Protein AF-A0A4Q7FSM7-F1 (afdb_monomer_lite)

Sequence (116 aa):
MRNLRTALCDLSHFGRRSHQYVEGYFSILDRGIIGTYHHVSQQHLKRRYLAEFAFRCNERASLGVTDKDRAARLLKGIVGNRLTYRRPNEDHSQEAGGYKPPVRPSLSAYHNSDDA

Secondary structure (DSSP, 8-state):
---TTTTSSSTT------HHHHHHHHHHHHHHHHHT-S---HHHIIIIIHHHHHHHHHS-GGGT--HHHHHHHHHHHHTT-------TT------S---PPPPPPPGGGGSSSS--

Structure (mmCIF, N/CA/C/O backbone):
data_AF-A0A4Q7FSM7-F1
#
_entry.id   AF-A0A4Q7FSM7-F1
#
loop_
_atom_site.group_PDB
_atom_site.id
_atom_site.type_symbol
_atom_site.label_atom_id
_atom_site.label_alt_id
_atom_site.label_comp_id
_atom_site.label_asym_id
_atom_site.label_entity_id
_atom_site.label_seq_id
_atom_site.pdbx_PDB_ins_code
_atom_site.Cartn_x
_atom_site.Cartn_y
_atom_site.Cartn_z
_atom_site.occupancy
_atom_site.B_iso_or_equiv
_atom_site.auth_seq_id
_atom_site.auth_comp_id
_atom_site.auth_asym_id
_atom_site.auth_atom_id
_atom_site.pdbx_PDB_model_num
ATOM 1 N N . MET A 1 1 ? 49.768 -36.470 -0.103 1.00 49.44 1 MET A N 1
ATOM 2 C CA . MET A 1 1 ? 49.119 -36.138 1.182 1.00 49.44 1 MET A CA 1
ATOM 3 C C . MET A 1 1 ? 48.645 -34.692 1.101 1.00 49.44 1 MET A C 1
ATOM 5 O O . MET A 1 1 ? 49.478 -33.798 1.087 1.00 49.44 1 MET A O 1
ATOM 9 N N . ARG A 1 2 ? 47.345 -34.458 0.878 1.00 48.75 2 ARG A N 1
ATOM 10 C CA . ARG A 1 2 ? 46.762 -33.111 0.747 1.00 48.75 2 ARG A CA 1
ATOM 11 C C . ARG A 1 2 ? 46.076 -32.776 2.071 1.00 48.75 2 ARG A C 1
ATOM 13 O O . ARG A 1 2 ? 45.186 -33.501 2.496 1.00 48.75 2 ARG A O 1
ATOM 20 N N . ASN A 1 3 ? 46.595 -31.755 2.747 1.00 46.31 3 ASN A N 1
ATOM 21 C CA . ASN A 1 3 ? 46.285 -31.413 4.131 1.00 46.31 3 ASN A CA 1
ATOM 22 C C . ASN A 1 3 ? 44.795 -31.100 4.333 1.00 46.31 3 ASN A C 1
ATOM 24 O O . ASN A 1 3 ? 44.257 -30.180 3.727 1.00 46.31 3 AS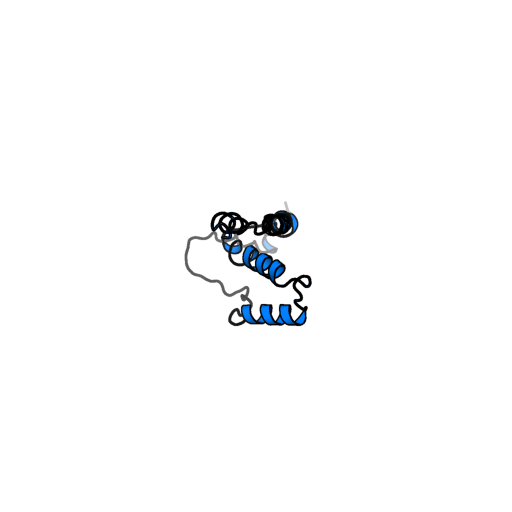N A O 1
ATOM 28 N N . LEU A 1 4 ? 44.162 -31.822 5.260 1.00 55.19 4 LEU A N 1
ATOM 29 C CA . LEU A 1 4 ? 42.754 -31.689 5.669 1.00 55.19 4 LEU A CA 1
ATOM 30 C C . LEU A 1 4 ? 42.434 -30.378 6.424 1.00 55.19 4 LEU A C 1
ATOM 32 O O . LEU A 1 4 ? 41.351 -30.235 6.980 1.00 55.19 4 LEU A O 1
ATOM 36 N N . ARG A 1 5 ? 43.363 -29.414 6.469 1.00 53.53 5 ARG A N 1
ATOM 37 C CA . ARG A 1 5 ? 43.212 -28.152 7.216 1.00 53.53 5 ARG A CA 1
ATOM 38 C C . ARG A 1 5 ? 42.702 -26.977 6.381 1.00 53.53 5 ARG A C 1
ATOM 40 O O . ARG A 1 5 ? 42.236 -26.006 6.960 1.00 53.53 5 ARG A O 1
ATOM 47 N N . THR A 1 6 ? 42.721 -27.064 5.052 1.00 52.78 6 THR A N 1
ATOM 48 C CA . THR A 1 6 ? 42.259 -25.966 4.178 1.00 52.78 6 THR A CA 1
ATOM 49 C C . THR A 1 6 ? 40.774 -26.049 3.814 1.00 52.78 6 THR A C 1
ATOM 51 O O . THR A 1 6 ? 40.251 -25.135 3.195 1.00 52.78 6 THR A O 1
ATOM 54 N N . ALA A 1 7 ? 40.069 -27.116 4.204 1.00 50.97 7 ALA A N 1
ATOM 55 C CA . ALA A 1 7 ? 38.654 -27.307 3.866 1.00 50.97 7 ALA A CA 1
ATOM 56 C C . ALA A 1 7 ? 37.674 -26.720 4.903 1.00 50.97 7 ALA A C 1
ATOM 58 O O . ALA A 1 7 ? 36.465 -26.815 4.717 1.00 50.97 7 ALA A O 1
ATOM 59 N N . LEU A 1 8 ? 38.176 -26.133 5.997 1.00 53.16 8 LEU A N 1
ATOM 60 C CA . LEU A 1 8 ? 37.349 -25.678 7.122 1.00 53.16 8 LEU A CA 1
ATOM 61 C C . LEU A 1 8 ? 37.173 -24.152 7.203 1.00 53.16 8 LEU A C 1
ATOM 63 O O . LEU A 1 8 ? 36.398 -23.687 8.034 1.00 53.16 8 LEU A O 1
ATOM 67 N N . CYS A 1 9 ? 37.837 -23.374 6.340 1.00 46.00 9 CYS A N 1
ATOM 68 C CA . CYS A 1 9 ? 37.788 -21.906 6.404 1.00 46.00 9 CYS A CA 1
ATOM 69 C C . CYS A 1 9 ? 36.805 -21.231 5.431 1.00 46.00 9 CYS A C 1
ATOM 71 O O . CYS A 1 9 ? 36.442 -20.086 5.683 1.00 46.00 9 CYS A O 1
ATOM 73 N N . ASP A 1 10 ? 36.279 -21.914 4.409 1.00 45.69 10 ASP A N 1
ATOM 74 C CA . ASP A 1 10 ? 35.414 -21.256 3.407 1.00 45.69 10 ASP A CA 1
ATOM 75 C C . ASP A 1 10 ? 33.906 -21.496 3.601 1.00 45.69 10 ASP A C 1
ATOM 77 O O . ASP A 1 10 ? 33.090 -21.059 2.792 1.00 45.69 10 ASP A O 1
ATOM 81 N N . LEU A 1 11 ? 33.497 -22.120 4.713 1.00 54.53 11 LEU A N 1
ATOM 82 C CA . LEU A 1 11 ? 32.081 -22.305 5.066 1.00 54.53 11 LEU A CA 1
ATOM 83 C C . LEU A 1 11 ? 31.523 -21.215 6.006 1.00 54.53 11 LEU A C 1
ATOM 85 O O . LEU A 1 11 ? 30.500 -21.412 6.653 1.00 54.53 11 LEU A O 1
ATOM 89 N N . SER A 1 12 ? 32.182 -20.056 6.084 1.00 50.81 12 SER A N 1
ATOM 90 C CA . SER A 1 12 ? 31.780 -18.908 6.919 1.00 50.81 12 SER A CA 1
ATOM 91 C C . SER A 1 12 ? 31.222 -17.714 6.124 1.00 50.81 12 SER A C 1
ATOM 93 O O . SER A 1 12 ? 30.939 -16.666 6.697 1.00 50.81 12 SER A O 1
ATOM 95 N N . HIS A 1 13 ? 30.983 -17.865 4.816 1.00 52.25 13 HIS A N 1
ATOM 96 C CA . HIS A 1 13 ? 30.345 -16.828 3.983 1.00 52.25 13 HIS A CA 1
ATOM 97 C C . HIS A 1 13 ? 28.805 -16.910 3.959 1.00 52.25 13 HIS A C 1
ATOM 99 O O . HIS A 1 13 ? 28.138 -16.193 3.209 1.00 52.25 13 HIS A O 1
ATOM 105 N N . PHE A 1 14 ? 28.212 -17.765 4.795 1.00 47.31 14 PHE A N 1
ATOM 106 C CA . PHE A 1 14 ? 26.766 -17.912 4.909 1.00 47.31 14 PHE A CA 1
ATOM 107 C C . PHE A 1 14 ? 26.181 -16.780 5.770 1.00 47.31 14 PHE A C 1
ATOM 109 O O . PHE A 1 14 ? 26.264 -16.827 6.994 1.00 47.31 14 PHE A O 1
ATOM 116 N N . GLY A 1 15 ? 25.551 -15.773 5.148 1.00 52.41 15 GLY A N 1
ATOM 117 C CA . GLY A 1 15 ? 24.502 -15.026 5.856 1.00 52.41 15 GLY A CA 1
ATOM 118 C C . GLY A 1 15 ? 24.355 -13.520 5.652 1.00 52.41 15 GLY A C 1
ATOM 119 O O . GLY A 1 15 ? 23.542 -12.933 6.361 1.00 52.41 15 GLY A O 1
ATOM 120 N N . ARG A 1 16 ? 25.024 -12.853 4.703 1.00 53.03 16 ARG A N 1
ATOM 121 C CA . ARG A 1 16 ? 24.647 -11.461 4.375 1.00 53.03 16 ARG A CA 1
ATOM 122 C C . ARG A 1 16 ? 23.457 -11.420 3.413 1.00 53.03 16 ARG A C 1
ATOM 124 O O . ARG A 1 16 ? 23.605 -11.136 2.230 1.00 53.03 16 ARG A O 1
ATOM 131 N N . ARG A 1 17 ? 22.251 -11.688 3.930 1.00 55.75 17 ARG A N 1
ATOM 132 C CA . ARG A 1 17 ? 21.013 -11.259 3.255 1.00 55.75 17 ARG A CA 1
ATOM 133 C C . ARG A 1 17 ? 20.917 -9.734 3.377 1.00 55.75 17 ARG A C 1
ATOM 135 O O . ARG A 1 17 ? 21.042 -9.191 4.468 1.00 55.75 17 ARG A O 1
ATOM 142 N N . SER A 1 18 ? 20.802 -9.052 2.241 1.00 61.34 18 SER A N 1
ATOM 143 C CA . SER A 1 18 ? 21.089 -7.622 2.077 1.00 61.34 18 SER A CA 1
ATOM 144 C C . SER A 1 18 ? 20.181 -6.709 2.914 1.00 61.34 18 SER A C 1
ATOM 146 O O . SER A 1 18 ? 18.988 -6.587 2.625 1.00 61.34 18 SER A O 1
ATOM 148 N N . HIS A 1 19 ? 20.776 -6.009 3.886 1.00 63.81 19 HIS A N 1
ATOM 149 C CA . HIS A 1 19 ? 20.175 -4.934 4.690 1.00 63.81 19 HIS A CA 1
ATOM 150 C C . HIS A 1 19 ? 19.428 -3.897 3.828 1.00 63.81 19 HIS A C 1
ATOM 152 O O . HIS A 1 19 ? 18.317 -3.493 4.169 1.00 63.81 19 HIS A O 1
ATOM 158 N N . GLN A 1 20 ? 19.962 -3.603 2.633 1.00 73.69 20 GLN A N 1
ATOM 159 C CA . GLN A 1 20 ? 19.355 -2.719 1.631 1.00 73.69 20 GLN A CA 1
ATOM 160 C C . GLN A 1 20 ? 17.887 -3.026 1.300 1.00 73.69 20 GLN A C 1
ATOM 162 O O . GLN A 1 20 ? 17.125 -2.104 1.017 1.00 73.69 20 GLN A O 1
ATOM 167 N N . TYR A 1 21 ? 17.463 -4.294 1.307 1.00 80.50 21 TYR A N 1
ATOM 168 C CA . TYR A 1 21 ? 16.071 -4.626 0.980 1.00 80.50 21 TYR A CA 1
ATOM 169 C C . TYR A 1 21 ? 15.114 -4.229 2.109 1.00 80.50 21 TYR A C 1
ATOM 171 O O . TYR A 1 21 ? 14.029 -3.706 1.858 1.00 80.50 21 TYR A O 1
ATOM 179 N N . VAL A 1 22 ? 15.532 -4.455 3.355 1.00 83.50 22 VAL A N 1
ATOM 180 C CA . VAL A 1 22 ? 14.735 -4.157 4.549 1.00 83.50 22 VAL A CA 1
ATOM 181 C C . VAL A 1 22 ? 14.633 -2.645 4.748 1.00 83.50 22 VAL A C 1
ATOM 183 O O . VAL A 1 22 ? 13.537 -2.123 4.929 1.00 83.50 22 VAL A O 1
ATOM 186 N N . GLU A 1 23 ? 15.741 -1.918 4.610 1.00 86.25 23 GLU A N 1
ATOM 187 C CA . GLU A 1 23 ? 15.746 -0.450 4.680 1.00 86.25 23 GLU A CA 1
ATOM 188 C C . GLU A 1 23 ? 14.924 0.196 3.562 1.00 86.25 23 GLU A C 1
ATOM 190 O O . GLU A 1 23 ? 14.179 1.150 3.798 1.00 86.25 23 GLU A O 1
ATOM 195 N N . GLY A 1 24 ? 15.024 -0.341 2.342 1.00 86.31 24 GLY A N 1
ATOM 196 C CA . GLY A 1 24 ? 14.233 0.123 1.207 1.00 86.31 24 GLY A CA 1
ATOM 197 C C . GLY A 1 24 ? 12.732 -0.082 1.425 1.00 86.31 24 GLY A C 1
ATOM 198 O O . GLY A 1 24 ? 11.938 0.797 1.092 1.00 86.31 24 GLY A O 1
ATOM 199 N N . TYR A 1 25 ? 12.340 -1.204 2.036 1.00 86.62 25 TYR A N 1
ATOM 200 C CA . TYR A 1 25 ? 10.949 -1.482 2.393 1.00 86.62 25 TYR A CA 1
ATOM 201 C C . TYR A 1 25 ? 10.394 -0.447 3.383 1.00 86.62 25 TYR A C 1
ATOM 203 O O . TYR A 1 25 ? 9.365 0.178 3.113 1.00 86.62 25 TYR A O 1
ATOM 211 N N . PHE A 1 26 ? 11.098 -0.210 4.496 1.00 86.94 26 PHE A N 1
ATOM 212 C CA . PHE A 1 26 ? 10.659 0.754 5.512 1.00 86.94 26 PHE A CA 1
ATOM 213 C C . PHE A 1 26 ? 10.663 2.196 4.993 1.00 86.94 26 PHE A C 1
ATOM 215 O O . PHE A 1 26 ? 9.729 2.946 5.252 1.00 86.94 26 PHE A O 1
ATOM 222 N N . SER A 1 27 ? 11.616 2.547 4.128 1.00 88.19 27 SER A N 1
ATOM 223 C CA . SER A 1 27 ? 11.670 3.861 3.477 1.00 88.19 27 SER A CA 1
ATOM 224 C C . SER A 1 27 ? 10.420 4.195 2.647 1.00 88.19 27 SER A C 1
ATOM 226 O O . SER A 1 27 ? 10.047 5.366 2.526 1.00 88.19 27 SER A O 1
ATOM 228 N N . ILE A 1 28 ? 9.781 3.193 2.035 1.00 87.19 28 ILE A N 1
ATOM 229 C CA . ILE A 1 28 ? 8.537 3.370 1.267 1.00 87.19 28 ILE A CA 1
ATOM 230 C C . ILE A 1 28 ? 7.335 3.460 2.211 1.00 87.19 28 ILE A C 1
ATOM 232 O O . ILE A 1 28 ? 6.445 4.285 1.990 1.00 87.19 28 ILE A O 1
ATOM 236 N N . LEU A 1 29 ? 7.324 2.640 3.264 1.00 88.81 29 LEU A N 1
ATOM 237 C CA . LEU A 1 29 ? 6.279 2.648 4.284 1.00 88.81 29 LEU A CA 1
ATOM 238 C C . LEU A 1 29 ? 6.198 4.010 4.991 1.00 88.81 29 LEU A C 1
ATOM 240 O O . LEU A 1 29 ? 5.113 4.583 5.073 1.00 88.81 29 LEU A O 1
ATOM 244 N N . ASP A 1 30 ? 7.334 4.559 5.421 1.00 88.31 30 ASP A N 1
ATOM 245 C CA . ASP A 1 30 ? 7.396 5.833 6.149 1.00 88.31 30 ASP A CA 1
ATOM 246 C C . ASP A 1 30 ? 6.873 7.002 5.304 1.00 88.31 30 ASP A C 1
ATOM 248 O O . ASP A 1 30 ? 6.080 7.821 5.772 1.00 88.31 30 ASP A O 1
ATOM 252 N N . ARG A 1 31 ? 7.231 7.040 4.013 1.00 89.56 31 ARG A N 1
ATOM 253 C CA . ARG A 1 31 ? 6.697 8.031 3.061 1.00 89.56 31 ARG A CA 1
ATOM 254 C C . ARG A 1 31 ? 5.189 7.887 2.866 1.00 89.56 31 ARG A C 1
ATOM 256 O O . ARG A 1 31 ? 4.493 8.892 2.758 1.00 89.56 31 ARG A O 1
ATOM 263 N N . GLY A 1 32 ? 4.683 6.655 2.833 1.00 87.69 32 GLY A N 1
ATOM 264 C CA . GLY A 1 32 ? 3.251 6.381 2.727 1.00 87.69 32 GLY A CA 1
ATOM 265 C C . GLY A 1 32 ? 2.466 6.840 3.955 1.00 87.69 32 GLY A C 1
ATOM 266 O O . GLY A 1 32 ? 1.389 7.416 3.810 1.00 87.69 32 GLY A O 1
ATOM 267 N N . ILE A 1 33 ? 3.021 6.634 5.152 1.00 86.50 33 ILE A N 1
ATOM 268 C CA . ILE A 1 33 ? 2.417 7.073 6.416 1.00 86.50 33 ILE A CA 1
ATOM 269 C C . ILE A 1 33 ? 2.360 8.601 6.488 1.00 86.50 33 ILE A C 1
ATOM 271 O O . ILE A 1 33 ? 1.308 9.158 6.773 1.00 86.50 33 ILE A O 1
ATOM 275 N N . ILE A 1 34 ? 3.460 9.288 6.181 1.00 86.31 34 ILE A N 1
ATOM 276 C CA . ILE A 1 34 ? 3.524 10.752 6.294 1.00 86.31 34 ILE A CA 1
ATOM 277 C C . ILE A 1 34 ? 2.734 11.442 5.167 1.00 86.31 34 ILE A C 1
ATOM 279 O O . ILE A 1 34 ? 2.092 12.464 5.399 1.00 86.31 34 ILE A O 1
ATOM 283 N N . GLY A 1 35 ? 2.772 10.896 3.946 1.00 85.62 35 GLY A N 1
ATOM 284 C CA . GLY A 1 35 ? 2.206 11.541 2.760 1.00 85.62 35 GLY A CA 1
ATOM 285 C C . GLY A 1 35 ? 0.753 11.182 2.452 1.00 85.62 35 GLY A C 1
ATOM 286 O O . GLY A 1 35 ? -0.032 12.063 2.126 1.00 85.62 35 GLY A O 1
ATOM 287 N N . THR A 1 36 ? 0.389 9.898 2.508 1.00 83.56 36 THR A N 1
ATOM 288 C CA . THR A 1 36 ? -0.920 9.413 2.025 1.00 83.56 36 THR A CA 1
ATOM 289 C C . THR A 1 36 ? -1.881 9.082 3.166 1.00 83.56 36 THR A C 1
ATOM 291 O O . THR A 1 36 ? -3.091 9.247 3.024 1.00 83.56 36 THR A O 1
ATOM 294 N N . TYR A 1 37 ? -1.365 8.628 4.311 1.00 83.12 37 TYR A N 1
ATOM 295 C CA . TYR A 1 37 ? -2.172 8.152 5.434 1.00 83.12 37 TYR A CA 1
ATOM 296 C C . TYR A 1 37 ? -2.111 9.104 6.636 1.00 83.12 37 TYR A C 1
ATOM 298 O O . TYR A 1 37 ? -1.463 8.822 7.634 1.00 83.12 37 TYR A O 1
ATOM 306 N N . HIS A 1 38 ? -2.858 10.210 6.586 1.00 74.06 38 HIS A N 1
ATOM 307 C CA . HIS A 1 38 ? -2.857 11.220 7.660 1.00 74.06 38 HIS A CA 1
ATOM 308 C C . HIS A 1 38 ? -3.409 10.722 9.012 1.00 74.06 38 HIS A C 1
ATOM 310 O O . HIS A 1 38 ? -3.069 11.268 10.059 1.00 74.06 38 HIS A O 1
ATOM 316 N N . HIS A 1 39 ? -4.235 9.668 9.012 1.00 78.38 39 HIS A N 1
ATOM 317 C CA . HIS A 1 39 ? -4.792 9.066 10.226 1.00 78.38 39 HIS A CA 1
ATOM 318 C C . HIS A 1 39 ? -4.452 7.576 10.307 1.00 78.38 39 HIS A C 1
ATOM 320 O O . HIS A 1 39 ? -5.100 6.719 9.695 1.00 78.38 39 HIS A O 1
ATOM 326 N N . VAL A 1 4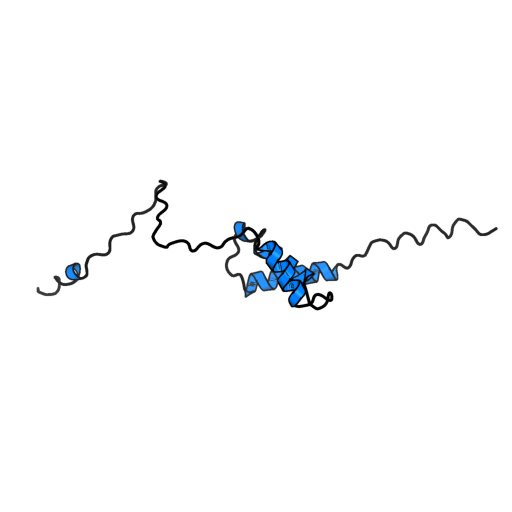0 ? -3.433 7.255 11.103 1.00 77.12 40 VAL A N 1
ATOM 327 C CA . VAL A 1 40 ? -3.031 5.874 11.381 1.00 77.12 40 VAL A CA 1
ATOM 328 C C . VAL A 1 40 ? -3.522 5.476 12.770 1.00 77.12 40 VAL A C 1
ATOM 330 O O . VAL A 1 40 ? -2.990 5.919 13.781 1.00 77.12 40 VAL A O 1
ATOM 333 N N . SER A 1 41 ? -4.540 4.614 12.825 1.00 81.50 41 SER A N 1
ATOM 334 C CA . SER A 1 41 ? -4.955 3.943 14.060 1.00 81.50 41 SER A CA 1
ATOM 335 C C . SER A 1 41 ? -4.379 2.524 14.122 1.00 81.50 41 SER A C 1
ATOM 337 O O . SER A 1 41 ? -4.166 1.870 13.095 1.00 81.50 41 SER A O 1
ATOM 339 N N . GLN A 1 42 ? -4.167 2.003 15.334 1.00 80.44 42 GLN A N 1
ATOM 340 C CA . GLN A 1 42 ? -3.628 0.653 15.553 1.00 80.44 42 GLN A CA 1
ATOM 341 C C . GLN A 1 42 ? -4.473 -0.446 14.882 1.00 80.44 42 GLN A C 1
ATOM 343 O O . GLN A 1 42 ? -3.936 -1.458 14.427 1.00 80.44 42 GLN A O 1
ATOM 348 N N . GLN A 1 43 ? -5.785 -0.224 14.768 1.00 80.94 43 GLN A N 1
ATOM 349 C CA . GLN A 1 43 ? -6.735 -1.139 14.130 1.00 80.94 43 GLN A CA 1
ATOM 350 C C . GLN A 1 43 ? -6.448 -1.339 12.631 1.00 80.94 43 GLN A C 1
ATOM 352 O O . GLN A 1 43 ? -6.596 -2.445 12.114 1.00 80.94 43 GLN A O 1
ATOM 357 N N . HIS A 1 44 ? -5.983 -0.298 11.935 1.00 79.25 44 HIS A N 1
ATOM 358 C CA . HIS A 1 44 ? -5.705 -0.349 10.496 1.00 79.25 44 HIS A CA 1
ATOM 359 C C . HIS A 1 44 ? -4.235 -0.636 10.175 1.00 79.25 44 HIS A C 1
ATOM 361 O O . HIS A 1 44 ? -3.916 -1.045 9.059 1.00 79.25 44 HIS A O 1
ATOM 367 N N . LEU A 1 45 ? -3.344 -0.508 11.160 1.00 82.06 45 LEU A N 1
ATOM 368 C CA . LEU A 1 45 ? -1.910 -0.700 10.971 1.00 82.06 45 LEU A CA 1
ATOM 369 C C . LEU A 1 45 ? -1.567 -2.112 10.474 1.00 82.06 45 LEU A C 1
ATOM 371 O O . LEU A 1 45 ? -0.952 -2.274 9.422 1.00 82.06 45 LEU A O 1
ATOM 375 N N . LYS A 1 46 ? -2.007 -3.143 11.207 1.00 75.81 46 LYS A N 1
ATOM 376 C CA . LYS A 1 46 ? -1.598 -4.536 10.954 1.00 75.81 46 LYS A CA 1
ATOM 377 C C . LYS A 1 46 ? -2.193 -5.128 9.678 1.00 75.81 46 LYS A C 1
ATOM 379 O O . LYS A 1 46 ? -1.490 -5.783 8.918 1.00 75.81 46 LYS A O 1
ATOM 384 N N . ARG A 1 47 ? -3.498 -4.948 9.469 1.00 71.06 47 ARG A N 1
ATOM 385 C CA . ARG A 1 47 ? -4.244 -5.635 8.400 1.00 71.06 47 ARG A CA 1
ATOM 386 C C . ARG A 1 47 ? -4.406 -4.801 7.131 1.00 71.06 47 ARG A C 1
ATOM 388 O O . ARG A 1 47 ? -4.551 -5.400 6.076 1.00 71.06 47 ARG A O 1
ATOM 395 N N . ARG A 1 48 ? -4.398 -3.463 7.214 1.00 78.56 48 ARG A N 1
ATOM 396 C CA . ARG A 1 48 ? -4.628 -2.587 6.053 1.00 78.56 48 ARG A CA 1
ATOM 397 C C . ARG A 1 48 ? -3.314 -2.086 5.474 1.00 78.56 48 ARG A C 1
ATOM 399 O O . ARG A 1 48 ? -2.994 -2.426 4.346 1.00 78.56 48 ARG A O 1
ATOM 406 N N . TYR A 1 49 ? -2.525 -1.367 6.267 1.00 84.56 49 TYR A N 1
ATOM 407 C CA . TYR A 1 49 ? -1.312 -0.722 5.762 1.00 84.56 49 TYR A CA 1
ATOM 408 C C . TYR A 1 49 ? -0.171 -1.720 5.549 1.00 84.56 49 TYR A C 1
ATOM 410 O O . TYR A 1 49 ? 0.319 -1.864 4.433 1.00 84.56 49 TYR A O 1
ATOM 418 N N . LEU A 1 50 ? 0.221 -2.479 6.578 1.00 86.31 50 LEU A N 1
ATOM 419 C CA . LEU A 1 50 ? 1.362 -3.397 6.452 1.00 86.31 50 LEU A CA 1
ATOM 420 C C . LEU A 1 50 ? 1.124 -4.510 5.422 1.00 86.31 50 LEU A C 1
ATOM 422 O O . LEU A 1 50 ? 2.039 -4.860 4.681 1.00 86.31 50 LEU A O 1
ATOM 426 N N . ALA A 1 51 ? -0.099 -5.038 5.344 1.00 86.62 51 ALA A N 1
ATOM 427 C CA . ALA A 1 51 ? -0.446 -6.062 4.362 1.00 86.62 51 ALA A CA 1
ATOM 428 C C . ALA A 1 51 ? -0.397 -5.524 2.921 1.00 86.62 51 ALA A C 1
ATOM 430 O O . ALA A 1 51 ? 0.106 -6.207 2.030 1.00 86.62 51 ALA A O 1
ATOM 431 N N . GLU A 1 52 ? -0.869 -4.295 2.693 1.00 85.19 52 GLU A N 1
ATOM 432 C CA . GLU A 1 52 ? -0.807 -3.648 1.382 1.00 85.19 52 GLU A CA 1
ATOM 433 C C . GLU A 1 52 ? 0.640 -3.378 0.954 1.00 85.19 52 GLU A C 1
ATOM 435 O O . GLU A 1 52 ? 1.029 -3.730 -0.161 1.00 85.19 52 GLU A O 1
ATOM 440 N N . PHE A 1 53 ? 1.465 -2.793 1.828 1.00 87.31 53 PHE A N 1
ATOM 441 C CA . PHE A 1 53 ? 2.861 -2.495 1.497 1.00 87.31 53 PHE A CA 1
ATOM 442 C C . PHE A 1 53 ? 3.679 -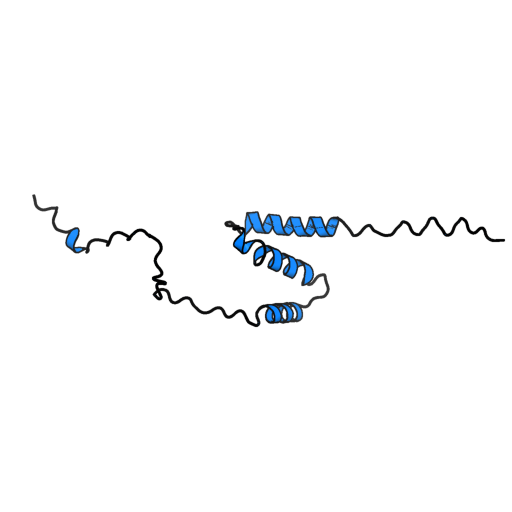3.767 1.251 1.00 87.31 53 PHE A C 1
ATOM 444 O O . PHE A 1 53 ? 4.449 -3.819 0.289 1.00 87.31 53 PHE A O 1
ATOM 451 N N . ALA A 1 54 ? 3.453 -4.827 2.033 1.00 87.00 54 ALA A N 1
ATOM 452 C CA . ALA A 1 54 ? 4.058 -6.132 1.784 1.00 87.00 54 ALA A CA 1
ATOM 453 C C . ALA A 1 54 ? 3.635 -6.705 0.420 1.00 87.00 54 ALA A C 1
ATOM 455 O O . ALA A 1 54 ? 4.478 -7.187 -0.338 1.00 87.00 54 ALA A O 1
ATOM 456 N N . PHE A 1 55 ? 2.350 -6.600 0.069 1.00 87.69 55 PHE A N 1
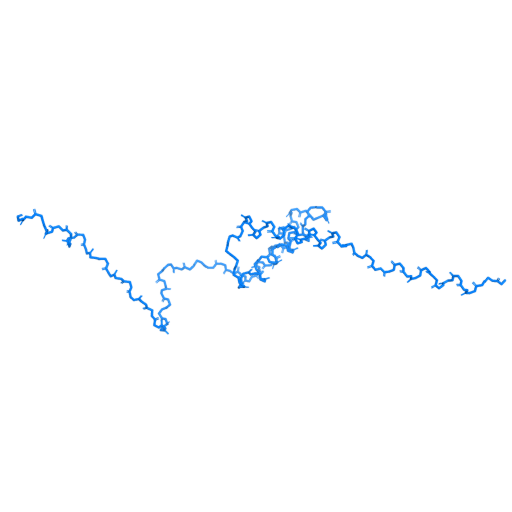ATOM 457 C CA . PHE A 1 55 ? 1.840 -7.024 -1.234 1.00 87.69 55 PHE A CA 1
ATOM 458 C C . PHE A 1 55 ? 2.492 -6.240 -2.383 1.00 87.69 55 PHE A C 1
ATOM 460 O O . PHE A 1 55 ? 2.980 -6.835 -3.340 1.00 87.69 55 PHE A O 1
ATOM 467 N N . ARG A 1 56 ? 2.601 -4.911 -2.271 1.00 85.38 56 ARG A N 1
ATOM 468 C CA . ARG A 1 56 ? 3.233 -4.063 -3.298 1.00 85.38 56 ARG A CA 1
ATOM 469 C C . ARG A 1 56 ? 4.706 -4.399 -3.525 1.00 85.38 56 ARG A C 1
ATOM 471 O O . ARG A 1 56 ? 5.154 -4.405 -4.670 1.00 85.38 56 ARG A O 1
ATOM 478 N N . CYS A 1 57 ? 5.458 -4.666 -2.460 1.00 84.69 57 CYS A N 1
ATOM 479 C CA . CYS A 1 57 ? 6.878 -4.995 -2.573 1.00 84.69 57 CYS A CA 1
ATOM 480 C C . CYS A 1 57 ? 7.115 -6.386 -3.177 1.00 84.69 57 CYS A C 1
ATOM 482 O O . CYS A 1 57 ? 8.050 -6.543 -3.962 1.00 84.69 57 CYS A O 1
ATOM 484 N N . ASN A 1 58 ? 6.249 -7.356 -2.874 1.00 85.31 58 ASN A N 1
ATOM 485 C CA . ASN A 1 58 ? 6.366 -8.731 -3.367 1.00 85.31 58 ASN A CA 1
ATOM 486 C C . ASN A 1 58 ? 5.814 -8.924 -4.791 1.00 85.31 58 ASN A C 1
ATOM 488 O O . ASN A 1 58 ? 6.280 -9.801 -5.509 1.00 85.31 58 ASN A O 1
ATOM 492 N N . GLU A 1 59 ? 4.856 -8.099 -5.219 1.00 84.88 59 GLU A N 1
ATOM 493 C CA . GLU A 1 59 ? 4.156 -8.242 -6.507 1.00 84.88 59 GLU A CA 1
ATOM 494 C C . GLU A 1 59 ? 4.582 -7.209 -7.561 1.00 84.88 59 GLU A C 1
ATOM 496 O O . GLU A 1 59 ? 3.847 -6.908 -8.504 1.00 84.88 59 GLU A O 1
ATOM 501 N N . ARG A 1 60 ? 5.765 -6.609 -7.401 1.00 82.00 60 ARG A N 1
ATOM 502 C CA . ARG A 1 60 ? 6.267 -5.574 -8.314 1.00 82.00 60 ARG A CA 1
ATOM 503 C C . ARG A 1 60 ? 6.720 -6.155 -9.658 1.00 82.00 60 ARG A C 1
ATOM 505 O O . ARG A 1 60 ? 7.311 -7.232 -9.714 1.00 82.00 60 ARG A O 1
ATOM 512 N N . ALA A 1 61 ? 6.596 -5.352 -10.715 1.00 79.75 61 ALA A N 1
ATOM 513 C CA . ALA A 1 61 ? 7.059 -5.703 -12.063 1.00 79.75 61 ALA A CA 1
ATOM 514 C C . ALA A 1 61 ? 8.552 -6.082 -12.115 1.00 79.75 61 ALA A C 1
ATOM 516 O O . ALA A 1 61 ? 8.945 -6.981 -12.850 1.00 79.75 61 ALA A O 1
ATOM 517 N N . SER A 1 62 ? 9.384 -5.463 -11.269 1.00 79.56 62 SER A N 1
ATOM 518 C CA . SER A 1 62 ? 10.816 -5.786 -11.155 1.00 79.56 62 SER A CA 1
ATOM 519 C C . SER A 1 62 ? 11.099 -7.232 -10.713 1.00 79.56 62 SER A C 1
ATOM 521 O O . SER A 1 62 ? 12.210 -7.705 -10.930 1.00 79.56 62 SER A O 1
ATOM 523 N N . LEU A 1 63 ? 10.136 -7.932 -10.104 1.00 80.31 63 LEU A N 1
ATOM 524 C CA . LEU A 1 63 ? 10.250 -9.352 -9.745 1.00 80.31 63 LEU A CA 1
ATOM 525 C C . LEU A 1 63 ? 9.694 -10.283 -10.839 1.00 80.31 63 LEU A C 1
ATOM 527 O O . LEU A 1 63 ? 9.540 -11.477 -10.603 1.00 80.31 63 LEU A O 1
ATOM 531 N N . GLY A 1 64 ? 9.379 -9.749 -12.024 1.00 82.94 64 GLY A N 1
ATOM 532 C CA . GLY A 1 64 ? 8.805 -10.510 -13.135 1.00 82.94 64 GLY A CA 1
ATOM 533 C C . GLY A 1 64 ? 7.307 -10.785 -12.993 1.00 82.94 64 GLY A C 1
ATOM 534 O O . GLY A 1 64 ? 6.771 -11.624 -13.709 1.00 82.94 64 GLY A O 1
ATOM 535 N N . VAL A 1 65 ? 6.620 -10.101 -12.072 1.00 84.06 65 VAL A N 1
ATOM 536 C CA . VAL A 1 65 ? 5.167 -10.224 -11.910 1.00 84.06 65 VAL A CA 1
ATOM 537 C C . VAL A 1 65 ? 4.468 -9.310 -12.912 1.00 84.06 65 VAL A C 1
ATOM 539 O O . VAL A 1 65 ? 4.614 -8.088 -12.853 1.00 84.06 65 VAL A O 1
ATOM 542 N N . THR A 1 66 ? 3.682 -9.898 -13.816 1.00 87.19 66 THR A N 1
ATOM 543 C CA . THR A 1 66 ? 2.864 -9.140 -14.770 1.00 87.19 66 THR A CA 1
ATOM 544 C C . THR A 1 66 ? 1.633 -8.569 -14.067 1.00 87.19 66 THR A C 1
ATOM 546 O O . THR A 1 66 ? 1.093 -9.163 -13.135 1.00 87.19 66 THR A O 1
ATOM 549 N N . ASP A 1 67 ? 1.118 -7.440 -14.546 1.00 84.62 67 ASP A N 1
ATOM 550 C CA . ASP A 1 67 ? -0.086 -6.784 -14.018 1.00 84.62 67 ASP A CA 1
ATOM 551 C C . ASP A 1 67 ? -1.296 -7.725 -13.911 1.00 84.62 67 ASP A C 1
ATOM 553 O O . ASP A 1 67 ? -2.057 -7.655 -12.943 1.00 84.62 67 ASP A O 1
ATOM 557 N N . LYS A 1 68 ? -1.428 -8.659 -14.863 1.00 86.44 68 LYS A N 1
ATOM 558 C CA . LYS A 1 68 ? -2.448 -9.717 -14.852 1.00 86.44 68 LYS A CA 1
ATOM 559 C C . LYS A 1 68 ? -2.287 -10.663 -13.660 1.00 86.44 68 LYS A C 1
ATOM 561 O O . LYS A 1 68 ? -3.267 -10.971 -12.984 1.00 86.44 68 LYS A O 1
ATOM 566 N N . ASP A 1 69 ? -1.059 -11.078 -13.367 1.00 87.56 69 ASP A N 1
ATOM 567 C CA . ASP A 1 69 ? -0.756 -11.995 -12.265 1.00 87.56 69 ASP A CA 1
ATOM 568 C C . ASP A 1 69 ? -0.966 -11.314 -10.916 1.00 87.56 69 ASP A C 1
ATOM 570 O O . ASP A 1 69 ? -1.557 -11.891 -10.001 1.00 87.56 69 ASP A O 1
ATOM 574 N N . ARG A 1 70 ? -0.555 -10.048 -10.816 1.00 87.31 70 ARG A N 1
ATOM 575 C CA . ARG A 1 70 ? -0.794 -9.204 -9.644 1.00 87.31 70 ARG A CA 1
ATOM 576 C C . ARG A 1 70 ? -2.291 -9.039 -9.372 1.00 87.31 70 ARG A C 1
ATOM 578 O O . ARG A 1 70 ? -2.720 -9.198 -8.230 1.00 87.31 70 ARG A O 1
ATOM 585 N N . ALA A 1 71 ? -3.098 -8.786 -10.404 1.00 86.25 71 ALA A N 1
ATOM 586 C CA . ALA A 1 71 ? -4.553 -8.711 -10.271 1.00 86.25 71 ALA A CA 1
ATOM 587 C C . ALA A 1 71 ? -5.160 -10.055 -9.831 1.00 86.25 71 ALA A C 1
ATOM 589 O O . ALA A 1 71 ? -5.976 -10.093 -8.911 1.00 86.25 71 ALA A O 1
ATOM 590 N N . ALA A 1 72 ? -4.719 -11.172 -10.416 1.00 88.56 72 ALA A N 1
ATOM 591 C CA . ALA A 1 72 ? -5.190 -12.503 -10.034 1.00 88.56 72 ALA A CA 1
ATOM 592 C C . ALA A 1 72 ? -4.864 -12.849 -8.568 1.00 88.56 72 ALA A C 1
ATOM 594 O O . ALA A 1 72 ? -5.689 -13.436 -7.866 1.00 88.56 72 ALA A O 1
ATOM 595 N N . ARG A 1 73 ? -3.679 -12.463 -8.076 1.00 86.62 73 ARG A N 1
ATOM 596 C CA . ARG A 1 73 ? -3.280 -12.648 -6.670 1.00 86.62 73 ARG A CA 1
ATOM 597 C C . ARG A 1 73 ? -4.092 -11.769 -5.722 1.00 86.62 73 ARG A C 1
ATOM 599 O O . ARG A 1 73 ? -4.508 -12.253 -4.672 1.00 86.62 73 ARG A O 1
ATOM 606 N N . LEU A 1 74 ? -4.385 -10.528 -6.114 1.00 84.38 74 LEU A N 1
ATOM 607 C CA . LEU A 1 74 ? -5.263 -9.639 -5.353 1.00 84.38 74 LEU A CA 1
ATOM 608 C C . LEU A 1 74 ? -6.674 -10.231 -5.216 1.00 84.38 74 LEU A C 1
ATOM 610 O O . LEU A 1 74 ? -7.217 -10.280 -4.114 1.00 84.38 74 LEU A O 1
ATOM 614 N N . LEU A 1 75 ? -7.243 -10.733 -6.317 1.00 85.06 75 LEU A N 1
ATOM 615 C CA . LEU A 1 75 ? -8.589 -11.313 -6.336 1.00 85.06 75 LEU A CA 1
ATOM 616 C C . LEU A 1 75 ? -8.735 -12.479 -5.354 1.00 85.06 75 LEU A C 1
ATOM 618 O O . LEU A 1 75 ? -9.752 -12.562 -4.670 1.00 85.06 75 LEU A O 1
ATOM 622 N N . LYS A 1 76 ? -7.708 -13.326 -5.208 1.00 85.06 76 LYS A N 1
ATOM 623 C CA . LYS A 1 76 ? -7.707 -14.423 -4.223 1.00 85.06 76 LYS A CA 1
ATOM 624 C C . LYS A 1 76 ? -7.857 -13.929 -2.780 1.00 85.06 76 LYS A C 1
ATOM 626 O O . LYS A 1 76 ? -8.522 -14.590 -1.993 1.00 85.06 76 LYS A O 1
ATOM 631 N N . GLY A 1 77 ? -7.280 -12.775 -2.439 1.00 77.62 77 GLY A N 1
ATOM 632 C CA . GLY A 1 77 ? -7.390 -12.174 -1.102 1.00 77.62 77 GLY A CA 1
ATOM 633 C C . GLY A 1 77 ? -8.725 -11.468 -0.830 1.00 77.62 77 GLY A C 1
ATOM 634 O O . GLY A 1 77 ? -9.043 -11.172 0.321 1.00 77.62 77 GLY A O 1
ATOM 635 N N . ILE A 1 78 ? -9.509 -11.199 -1.877 1.00 79.56 78 ILE A N 1
ATOM 636 C CA . ILE A 1 78 ? -10.825 -10.552 -1.779 1.00 79.56 78 ILE A CA 1
ATOM 637 C C . ILE A 1 78 ? -11.936 -11.588 -1.555 1.00 79.56 78 ILE A C 1
ATOM 639 O O . ILE A 1 78 ? -12.977 -11.257 -0.986 1.00 79.56 78 ILE A O 1
ATOM 643 N N . VAL A 1 79 ? -11.725 -12.847 -1.956 1.00 79.25 79 VAL A N 1
ATOM 644 C CA . VAL A 1 79 ? -12.718 -13.918 -1.791 1.00 79.25 79 VAL A CA 1
ATOM 645 C C . VAL A 1 79 ? -13.127 -14.036 -0.317 1.00 79.25 79 VAL A C 1
ATOM 647 O O . VAL A 1 79 ? -12.299 -14.284 0.553 1.00 79.25 79 VAL A O 1
ATOM 650 N N . GLY A 1 80 ? -14.419 -13.840 -0.040 1.00 70.38 80 GLY A N 1
ATOM 651 C CA . GLY A 1 80 ? -14.996 -13.882 1.311 1.00 70.38 80 GLY A CA 1
ATOM 652 C C . GLY A 1 80 ? -15.207 -12.513 1.968 1.00 70.38 80 GLY A C 1
ATOM 653 O O . GLY A 1 80 ? -16.050 -12.398 2.852 1.00 70.38 80 GLY A O 1
ATOM 654 N N . ASN A 1 81 ? -14.547 -11.456 1.489 1.00 70.19 81 ASN A N 1
ATOM 655 C CA . ASN A 1 81 ? -14.771 -10.088 1.955 1.00 70.19 81 ASN A CA 1
ATOM 656 C C . ASN A 1 81 ? -15.783 -9.390 1.038 1.00 70.19 81 ASN A C 1
ATOM 658 O O . ASN A 1 81 ? -15.425 -8.794 0.022 1.00 70.19 81 ASN A O 1
ATOM 662 N N . ARG A 1 82 ? -17.073 -9.471 1.381 1.00 69.75 82 ARG A N 1
ATOM 663 C CA . ARG A 1 82 ? -18.120 -8.694 0.702 1.00 69.75 82 ARG A CA 1
ATOM 664 C C . ARG A 1 82 ? -18.252 -7.325 1.362 1.00 69.75 82 ARG A C 1
ATOM 666 O O . ARG A 1 82 ? -18.646 -7.230 2.518 1.00 69.75 82 ARG A O 1
ATOM 673 N N . LEU A 1 83 ? -17.965 -6.267 0.609 1.00 69.00 83 LEU A N 1
ATOM 674 C CA . LEU A 1 83 ? -18.378 -4.913 0.970 1.00 69.00 83 LEU A CA 1
ATOM 675 C C . LEU A 1 83 ? -19.888 -4.794 0.740 1.00 69.00 83 LEU A C 1
ATOM 677 O O . LEU A 1 83 ? -20.342 -4.675 -0.395 1.00 69.00 83 LEU A O 1
ATOM 681 N N . THR A 1 84 ? -20.674 -4.860 1.810 1.00 66.94 84 THR A N 1
ATOM 682 C CA . THR A 1 84 ? -22.084 -4.466 1.783 1.00 66.94 84 THR A CA 1
ATOM 683 C C . THR A 1 84 ? -22.181 -2.978 2.090 1.00 66.94 84 THR A C 1
ATOM 685 O O . THR A 1 84 ? -21.527 -2.487 3.012 1.00 66.94 84 THR A O 1
ATOM 688 N N . TYR A 1 85 ? -22.991 -2.243 1.326 1.00 65.44 85 TYR A N 1
ATOM 689 C CA . TYR A 1 85 ? -23.306 -0.861 1.677 1.00 65.44 85 TYR A CA 1
ATOM 690 C C . TYR A 1 85 ? -23.942 -0.845 3.066 1.00 65.44 85 TYR A C 1
ATOM 692 O O . TYR A 1 85 ? -24.985 -1.462 3.282 1.00 65.44 85 TYR A O 1
ATOM 700 N N . ARG A 1 86 ? -23.318 -0.129 4.004 1.00 62.00 86 ARG A N 1
ATOM 701 C CA . ARG A 1 86 ? -23.983 0.223 5.254 1.00 62.00 86 ARG A CA 1
ATOM 702 C C . ARG A 1 86 ? -25.103 1.188 4.892 1.00 62.00 86 ARG A C 1
ATOM 704 O O . ARG A 1 86 ? -24.834 2.284 4.401 1.00 62.00 86 ARG A O 1
ATOM 711 N N . ARG A 1 87 ? -26.351 0.759 5.074 1.00 65.50 87 ARG A N 1
ATOM 712 C CA . ARG A 1 87 ? -27.509 1.631 4.887 1.00 65.50 87 ARG A CA 1
ATOM 713 C C . ARG A 1 87 ? -27.409 2.760 5.918 1.00 65.50 87 ARG A C 1
ATOM 715 O O . ARG A 1 87 ? -27.251 2.458 7.099 1.00 65.50 87 ARG A O 1
ATOM 722 N N . PRO A 1 88 ? -27.476 4.035 5.509 1.00 60.66 88 PRO A N 1
ATOM 723 C CA . PRO A 1 88 ? -27.300 5.164 6.423 1.00 60.66 88 PRO A CA 1
ATOM 724 C C . PRO A 1 88 ? -28.378 5.270 7.519 1.00 60.66 88 PRO A C 1
ATOM 726 O O . PRO A 1 88 ? -28.180 6.035 8.451 1.00 60.66 88 PRO A O 1
ATOM 729 N N . ASN A 1 89 ? -29.461 4.481 7.446 1.00 54.25 89 ASN A N 1
ATOM 730 C CA . ASN A 1 89 ? -30.609 4.552 8.361 1.00 54.25 89 ASN A CA 1
ATOM 731 C C . ASN A 1 89 ? -30.860 3.264 9.170 1.00 54.25 89 ASN A C 1
ATOM 733 O O . ASN A 1 89 ? -31.927 3.116 9.757 1.00 54.25 89 ASN A O 1
ATOM 737 N N . GLU A 1 90 ? -29.932 2.304 9.187 1.00 51.22 90 GLU A N 1
ATOM 738 C CA . GLU A 1 90 ? -30.017 1.183 10.134 1.00 51.22 90 GLU A CA 1
ATOM 739 C C . GLU A 1 90 ? -29.207 1.559 11.380 1.00 51.22 90 GLU A C 1
ATOM 741 O O . GLU A 1 90 ? -28.024 1.238 11.525 1.00 51.22 90 GLU A O 1
ATOM 746 N N . ASP A 1 91 ? -29.860 2.338 12.244 1.00 41.62 91 ASP A N 1
ATOM 747 C CA . ASP A 1 91 ? -29.394 2.645 13.589 1.00 41.62 91 ASP A CA 1
ATOM 748 C C . ASP A 1 91 ? -29.235 1.336 14.369 1.00 41.62 91 ASP A C 1
ATOM 750 O O . ASP A 1 91 ? -30.198 0.621 14.650 1.00 41.62 91 ASP A O 1
ATOM 754 N N . HIS A 1 92 ? -28.001 1.023 14.759 1.00 43.06 92 HIS A N 1
ATOM 755 C CA . HIS A 1 92 ? -27.748 0.060 15.822 1.00 43.06 92 HIS A CA 1
ATOM 756 C C . HIS A 1 92 ? -28.125 0.725 17.147 1.00 43.06 92 HIS A C 1
ATOM 758 O O . HIS A 1 92 ? -27.266 1.214 17.877 1.00 43.06 92 HIS A O 1
ATOM 764 N N . SER A 1 93 ? -29.419 0.764 17.458 1.00 39.56 93 SER A N 1
ATOM 765 C CA . SER A 1 93 ? -29.896 0.996 18.815 1.00 39.56 93 SER A CA 1
ATOM 766 C C . SER A 1 93 ? -29.537 -0.224 19.666 1.00 39.56 93 SER A C 1
ATOM 768 O O . SER A 1 93 ? -30.349 -1.120 19.882 1.00 39.56 93 SER A O 1
ATOM 770 N N . GLN A 1 94 ? -28.280 -0.274 20.100 1.00 43.62 94 GLN A N 1
ATOM 771 C CA . GLN A 1 94 ? -27.850 -1.026 21.269 1.00 43.62 94 GLN A CA 1
ATOM 772 C C . GLN A 1 94 ? -27.186 -0.043 22.231 1.00 43.62 94 GLN A C 1
ATOM 774 O O . GLN A 1 94 ? -26.086 0.456 22.016 1.00 43.62 94 GLN A O 1
ATOM 779 N N . GLU A 1 95 ? -27.982 0.278 23.242 1.00 48.75 95 GLU A N 1
ATOM 780 C CA . GLU A 1 95 ? -27.704 0.922 24.519 1.00 48.75 95 GLU A CA 1
ATOM 781 C C . GLU A 1 95 ? -26.223 0.951 24.945 1.00 48.75 95 GLU A C 1
ATOM 783 O O . GLU A 1 95 ? -25.672 -0.020 25.453 1.00 48.75 95 GLU A O 1
ATOM 788 N N . ALA A 1 96 ? -25.601 2.123 24.831 1.00 42.44 96 ALA A N 1
ATOM 789 C CA . ALA A 1 96 ?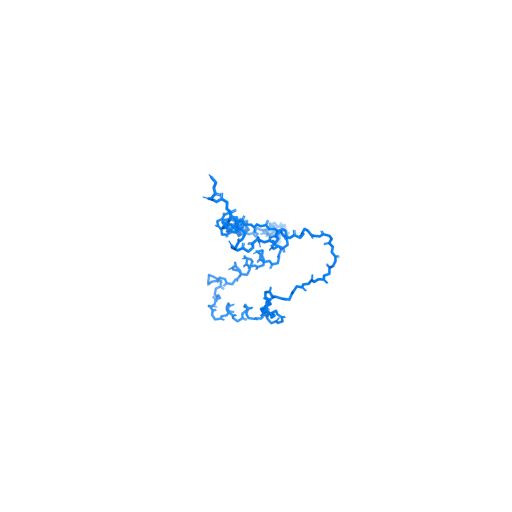 -24.581 2.606 25.758 1.00 42.44 96 ALA A CA 1
ATOM 790 C C . ALA A 1 96 ? -24.609 4.138 25.694 1.00 42.44 96 ALA A C 1
ATOM 792 O O . ALA A 1 96 ? -24.581 4.709 24.605 1.00 42.44 96 ALA A O 1
ATOM 793 N N . GLY A 1 97 ? -24.766 4.786 26.852 1.00 50.62 97 GLY A N 1
ATOM 794 C CA . GLY A 1 97 ? -25.153 6.194 27.001 1.00 50.62 97 GLY A CA 1
ATOM 795 C C . GLY A 1 97 ? -24.500 7.153 26.000 1.00 50.62 97 GLY A C 1
ATOM 796 O O . GLY A 1 97 ? -23.285 7.328 25.990 1.00 50.62 97 GLY A O 1
ATOM 797 N N . GLY A 1 98 ? -25.325 7.791 25.168 1.00 38.81 98 GLY A N 1
ATOM 798 C CA . GLY A 1 98 ? -24.877 8.648 24.077 1.00 38.81 98 GLY A CA 1
ATOM 799 C C . GLY A 1 98 ? -25.777 9.867 23.925 1.00 38.81 98 GLY A C 1
ATOM 800 O O . GLY A 1 98 ? -26.998 9.753 23.865 1.00 38.81 98 GLY A O 1
ATOM 801 N N . TYR A 1 99 ? -25.138 11.033 23.899 1.00 53.81 99 TYR A N 1
ATOM 802 C CA . TYR A 1 99 ? -25.696 12.368 23.691 1.00 53.81 99 TYR A CA 1
ATOM 803 C C . TYR A 1 99 ? -26.840 12.409 22.661 1.00 53.81 99 TYR A C 1
ATOM 805 O O . TYR A 1 99 ? -26.645 12.065 21.495 1.00 53.81 99 TYR A O 1
ATOM 813 N N . LYS A 1 100 ? -28.022 12.894 23.076 1.00 61.41 100 LYS A N 1
ATOM 814 C CA . LYS A 1 100 ? -29.084 13.284 22.138 1.00 61.41 100 LYS A CA 1
ATOM 815 C C . LYS A 1 100 ? -28.651 14.575 21.434 1.00 61.41 100 LYS A C 1
ATOM 817 O O . LYS A 1 100 ? -28.504 15.588 22.121 1.00 61.41 100 LYS A O 1
ATOM 822 N N . PRO A 1 101 ? -28.471 14.583 20.102 1.00 58.56 101 PRO A N 1
ATOM 823 C CA . PRO A 1 101 ? -28.220 15.826 19.392 1.00 58.56 101 PRO A CA 1
ATOM 824 C C . PRO A 1 101 ? -29.434 16.756 19.543 1.00 58.56 101 PRO A C 1
ATOM 826 O O . PRO A 1 101 ? -30.574 16.277 19.506 1.00 58.56 101 PRO A O 1
ATOM 829 N N . PRO A 1 102 ? -29.225 18.071 19.732 1.00 69.44 102 PRO A N 1
ATOM 830 C CA . PRO A 1 102 ? -30.324 19.009 19.873 1.00 69.44 102 PRO A CA 1
ATOM 831 C C . PRO A 1 102 ? -31.135 19.018 18.580 1.00 69.44 102 PRO A C 1
ATOM 833 O O . PRO A 1 102 ? -30.593 19.168 17.481 1.00 69.44 102 PRO A O 1
ATOM 836 N N . VAL A 1 103 ? -32.448 18.845 18.718 1.00 76.62 103 VAL A N 1
ATOM 837 C CA . VAL A 1 103 ? -33.379 18.989 17.600 1.00 76.62 103 VAL A CA 1
ATOM 838 C C . VAL A 1 103 ? -33.289 20.441 17.138 1.00 76.62 103 VAL A C 1
ATOM 840 O O . VAL A 1 103 ? -33.529 21.354 17.929 1.00 76.62 103 VAL A O 1
ATOM 843 N N . ARG A 1 104 ? -32.888 20.665 15.880 1.00 62.19 104 ARG A N 1
ATOM 844 C CA . ARG A 1 104 ? -32.882 22.015 15.303 1.00 62.19 104 ARG A CA 1
ATOM 845 C C . ARG A 1 104 ? -34.314 22.562 15.360 1.00 62.19 104 ARG A C 1
ATOM 847 O O . ARG A 1 104 ? -35.219 21.855 14.910 1.00 62.19 104 ARG A O 1
ATOM 854 N N . PRO A 1 105 ? -34.536 23.779 15.884 1.00 69.75 105 PRO A N 1
ATOM 855 C CA . PRO A 1 105 ? -35.844 24.414 15.816 1.00 69.75 105 PRO A CA 1
ATOM 856 C C . PRO A 1 105 ? -36.305 24.510 14.358 1.00 69.75 105 PRO A C 1
ATOM 858 O O . PRO A 1 105 ? -35.484 24.690 13.453 1.00 69.75 105 PRO A O 1
ATOM 861 N N . SER A 1 106 ? -37.610 24.382 14.117 1.00 71.75 106 SER A N 1
ATOM 862 C CA . SER A 1 106 ? -38.180 24.638 12.793 1.00 71.75 106 SER A CA 1
ATOM 863 C C . SER A 1 106 ? -37.850 26.067 12.351 1.00 71.75 106 SER A C 1
ATOM 865 O O . SER A 1 106 ? -37.741 26.962 13.184 1.00 71.75 106 SER A O 1
ATOM 867 N N . LEU A 1 107 ? -37.725 26.308 11.041 1.00 60.28 107 LEU A N 1
ATOM 868 C CA . LEU A 1 107 ? -37.462 27.652 10.499 1.00 60.28 107 LEU A CA 1
ATOM 869 C C . LEU A 1 107 ? -38.470 28.709 10.993 1.00 60.28 107 LEU A C 1
ATOM 871 O O . LEU A 1 107 ? -38.102 29.866 11.162 1.00 60.28 107 LEU A O 1
ATOM 875 N N . SER A 1 108 ? -39.704 28.302 11.313 1.00 61.28 108 SER A N 1
ATOM 876 C CA . SER A 1 108 ? -40.728 29.165 11.920 1.00 61.28 108 SER A CA 1
ATOM 877 C C . SER A 1 108 ? -40.361 29.710 13.307 1.00 61.28 108 SER A C 1
ATOM 879 O O . SER A 1 108 ? -40.920 30.719 13.727 1.00 61.28 108 SER A O 1
ATOM 881 N N . ALA A 1 109 ? -39.426 29.078 14.021 1.00 62.19 109 ALA A N 1
ATOM 882 C CA . ALA A 1 109 ? -38.962 29.521 15.334 1.00 62.19 109 ALA A CA 1
ATOM 883 C C . ALA A 1 109 ? -38.043 30.756 15.264 1.00 62.19 109 ALA A C 1
ATOM 885 O O . ALA A 1 109 ? -37.809 31.389 16.287 1.00 62.19 109 ALA A O 1
ATOM 886 N N . TYR A 1 110 ? -37.543 31.110 14.073 1.00 63.97 110 TYR A N 1
ATOM 887 C CA . TYR A 1 110 ? -36.636 32.243 13.844 1.00 63.97 110 TYR A CA 1
ATOM 888 C C . TYR A 1 110 ? -37.330 33.482 13.252 1.00 63.97 110 TYR A C 1
ATOM 890 O O . TYR A 1 110 ? -36.651 34.415 12.839 1.00 63.97 110 TYR A O 1
ATOM 898 N N . HIS A 1 111 ? -38.661 33.495 13.137 1.00 60.12 111 HIS A N 1
ATOM 899 C CA . HIS A 1 111 ? -39.400 34.551 12.423 1.00 60.12 111 HIS A CA 1
ATOM 900 C C . HIS A 1 111 ? -40.378 35.353 13.296 1.00 60.12 111 HIS A C 1
ATOM 902 O O . HIS A 1 111 ? -41.311 35.936 12.766 1.00 60.12 111 HIS A O 1
ATOM 908 N N . ASN A 1 112 ? -40.175 35.429 14.617 1.00 62.31 112 ASN A N 1
ATOM 909 C CA . ASN A 1 112 ? -41.033 36.240 15.499 1.00 62.31 112 ASN A CA 1
ATOM 910 C C . ASN A 1 112 ? -40.231 37.049 16.535 1.00 62.31 112 ASN A C 1
ATOM 912 O O . ASN A 1 112 ? -40.509 36.951 17.729 1.00 62.31 112 ASN A O 1
ATOM 916 N N . SER A 1 113 ? -39.214 37.808 16.116 1.00 57.97 113 SER A N 1
ATOM 917 C CA . SER A 1 113 ? -38.460 38.669 17.049 1.00 57.97 113 SER A CA 1
ATOM 918 C C . SER A 1 113 ? -38.186 40.098 16.581 1.00 57.97 113 SER A C 1
ATOM 920 O O . SER A 1 113 ? -37.558 40.829 17.338 1.00 57.97 113 SER A O 1
ATOM 922 N N . ASP A 1 114 ? -38.687 40.524 15.417 1.00 59.34 114 ASP A N 1
ATOM 923 C CA . ASP A 1 114 ? -38.295 41.821 14.833 1.00 59.34 114 ASP A CA 1
ATOM 924 C C . ASP A 1 114 ? -39.432 42.863 14.745 1.00 59.34 114 ASP A C 1
ATOM 926 O O . ASP A 1 114 ? -39.279 43.865 14.057 1.00 59.34 114 ASP A O 1
ATOM 930 N N . ASP A 1 115 ? -40.530 42.686 15.491 1.00 55.91 115 ASP A N 1
ATOM 931 C CA . ASP A 1 115 ? -41.576 43.712 15.647 1.00 55.91 115 ASP A CA 1
ATOM 932 C C . ASP A 1 115 ? -41.697 44.151 17.122 1.00 55.91 115 ASP A C 1
ATOM 9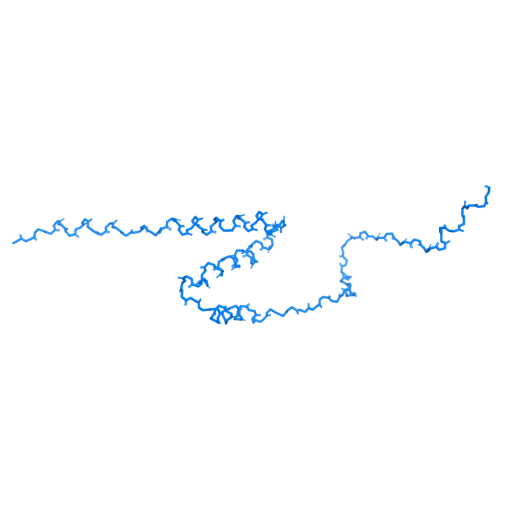34 O O . ASP A 1 115 ? -42.566 43.674 17.860 1.00 55.91 115 ASP A O 1
ATOM 938 N N . ALA A 1 116 ? -40.804 45.047 17.560 1.00 48.03 116 ALA A N 1
ATOM 939 C CA . ALA A 1 116 ? -40.970 45.901 18.745 1.00 48.03 116 ALA A CA 1
ATOM 940 C C . ALA A 1 116 ? -40.156 47.196 18.609 1.00 48.03 116 ALA A C 1
ATOM 942 O O . ALA A 1 116 ? -38.933 47.102 18.354 1.00 48.03 116 ALA A O 1
#

Radius of gyration: 29.73 Å; chains: 1; bounding box: 91×82×42 Å

pLDDT: mean 70.51, std 15.25, range [38.81, 89.56]

Foldseek 3Di:
DDDPPVPPPPPPPPDCPDPVLVVVLVVVLVCCCVPPNVDDDPVCVPPPRVVVSVLPSVQDVVVVHDPVNSVVVVVVVCVPPDDDDDDPPPDPPDDDDDDDDDDPDDPVVVPPDPDD